Protein AF-A0A1X0RNG1-F1 (afdb_monomer_lite)

InterPro domains:
  IPR010308 TRP, C-terminal [PF06011] (2-99)
  IPR040241 Transient receptor potential channel Flc/Pkd2-like [PTHR31145] (2-111)

pLDDT: mean 73.53, std 15.31, range [40.06, 92.62]

Organism: Rhizopus microsporus (NCBI:txid58291)

Sequence (148 aa):
MLGLFQTSGMAQLVLVILAETVVLLLIILVFPYADKTVNIIHIFFGFVRLLILILNIPYLPEVKATTQIKQYVGYVQLAIHCLAFFLFFVLQVKNVVVILTGLGEDELDESGRPPARMVIWRKRMYGHVYGHSAATLMSTSSGPQSSS

Secondary structure (DSSP, 8-state):
--TTS-S-HHHHHHHHHHHHHHHHHHHHHH--SSSHHHHHHHHHHHHHHHHHHHHTGGGSGGG---HHHHHHHHHHHHHHHHHHHHHHHHHHHHHHHHHHH----TTTSTT----HHHHHHHHHHHHHHHHHHHHHHHHSS-------

Foldseek 3Di:
DVPPPDPFPVVVLVVVLVVLVVVLVCLVPVVVDPDPVVSVVVNVVSVLVSVLSVLCVQVHPVNVDDPVSPVVSVVVNVVSVVVVVVVVVVVVVVVVCCVVVVPPPPPVCVVVDPPPVVVVVVVVVVCVVVVVVVVVVVVPPPDDDDDD

Radius of gyration: 29.14 Å; chains: 1; bounding box: 82×52×69 Å

Structure (mmCIF, N/CA/C/O backbone):
data_AF-A0A1X0RNG1-F1
#
_entry.id   AF-A0A1X0RNG1-F1
#
loop_
_atom_site.group_PDB
_atom_site.id
_atom_site.type_symbol
_atom_site.label_atom_id
_atom_site.label_alt_id
_atom_site.label_comp_id
_atom_site.label_asym_id
_atom_site.label_entity_id
_atom_site.label_seq_id
_atom_site.pdbx_PDB_ins_code
_atom_site.Cartn_x
_atom_site.Cartn_y
_atom_site.Cartn_z
_atom_site.occupancy
_atom_site.B_iso_or_equiv
_atom_site.auth_seq_id
_atom_site.auth_comp_id
_atom_site.auth_asym_id
_atom_site.auth_atom_id
_atom_site.pdbx_PDB_model_num
ATOM 1 N N . MET A 1 1 ? 8.948 7.159 11.351 1.00 40.06 1 MET A N 1
ATOM 2 C CA . MET A 1 1 ? 8.763 7.423 12.793 1.00 40.06 1 MET A CA 1
ATOM 3 C C . MET A 1 1 ? 8.061 8.771 12.956 1.00 40.06 1 MET A C 1
ATOM 5 O O . MET A 1 1 ? 8.727 9.779 13.098 1.00 40.06 1 MET A O 1
ATOM 9 N N . LEU A 1 2 ? 6.726 8.803 12.859 1.00 49.38 2 LEU A N 1
ATOM 10 C CA . LEU A 1 2 ? 5.909 9.991 13.184 1.00 49.38 2 LEU A CA 1
ATOM 11 C C . LEU A 1 2 ? 5.386 9.951 14.638 1.00 49.38 2 LEU A C 1
ATOM 13 O O . LEU A 1 2 ? 4.838 10.927 15.127 1.00 49.38 2 LEU A O 1
ATOM 17 N N . GLY A 1 3 ? 5.585 8.833 15.347 1.00 48.22 3 GLY A N 1
ATOM 18 C CA . GLY A 1 3 ? 5.060 8.595 16.696 1.00 48.22 3 GLY A CA 1
ATOM 19 C C . GLY A 1 3 ? 5.870 9.192 17.850 1.00 48.22 3 GLY A C 1
ATOM 20 O O . GLY A 1 3 ? 5.507 8.963 18.994 1.00 48.22 3 GLY A O 1
ATOM 21 N N . LEU A 1 4 ? 6.955 9.937 17.597 1.00 54.97 4 LEU A N 1
ATOM 22 C CA . LEU A 1 4 ? 7.727 10.549 18.692 1.00 54.97 4 LEU A CA 1
ATOM 23 C C . LEU A 1 4 ? 7.049 11.792 19.291 1.00 54.97 4 LEU A C 1
ATOM 25 O O . LEU A 1 4 ? 7.400 12.193 20.394 1.00 54.97 4 LEU A O 1
ATOM 29 N N . PHE A 1 5 ? 6.097 12.402 18.577 1.00 52.22 5 PHE A N 1
ATOM 30 C CA . PHE A 1 5 ? 5.548 13.713 18.937 1.00 52.22 5 PHE A CA 1
ATOM 31 C C . PHE A 1 5 ? 4.086 13.701 19.391 1.00 52.22 5 PHE A C 1
ATOM 33 O O . PHE A 1 5 ? 3.566 14.759 19.738 1.00 52.22 5 PHE A O 1
ATOM 40 N N . GLN A 1 6 ? 3.407 12.548 19.422 1.00 54.75 6 GLN A N 1
ATOM 41 C CA . GLN A 1 6 ? 1.991 12.524 19.789 1.00 54.75 6 GLN A CA 1
ATOM 42 C C . GLN A 1 6 ? 1.627 11.318 20.654 1.00 54.75 6 GLN A C 1
ATOM 44 O O . GLN A 1 6 ? 1.723 10.171 20.235 1.00 54.75 6 GLN A O 1
ATOM 49 N N . THR A 1 7 ? 1.189 11.606 21.879 1.00 64.38 7 THR A N 1
ATOM 50 C CA . THR A 1 7 ? 0.745 10.645 22.901 1.00 64.38 7 THR A CA 1
ATOM 51 C C . THR A 1 7 ? -0.643 10.051 22.631 1.00 64.38 7 THR A C 1
ATOM 53 O O . THR A 1 7 ? -1.074 9.172 23.374 1.00 64.38 7 THR A O 1
ATOM 56 N N . SER A 1 8 ? -1.353 10.493 21.583 1.00 73.12 8 SER A N 1
ATOM 57 C CA . SER A 1 8 ? -2.692 10.006 21.232 1.00 73.12 8 SER A CA 1
ATOM 58 C C . SER A 1 8 ? -2.700 9.166 19.947 1.00 73.12 8 SER A C 1
ATOM 60 O O . SER A 1 8 ? -2.287 9.606 18.872 1.00 73.12 8 SER A O 1
ATOM 62 N N . GLY A 1 9 ? -3.226 7.939 20.051 1.00 73.12 9 GLY A N 1
ATOM 63 C CA . GLY A 1 9 ? -3.289 6.981 18.939 1.00 73.12 9 GLY A CA 1
ATOM 64 C C . GLY A 1 9 ? -4.190 7.429 17.783 1.00 73.12 9 GLY A C 1
ATOM 65 O O . GLY A 1 9 ? -3.8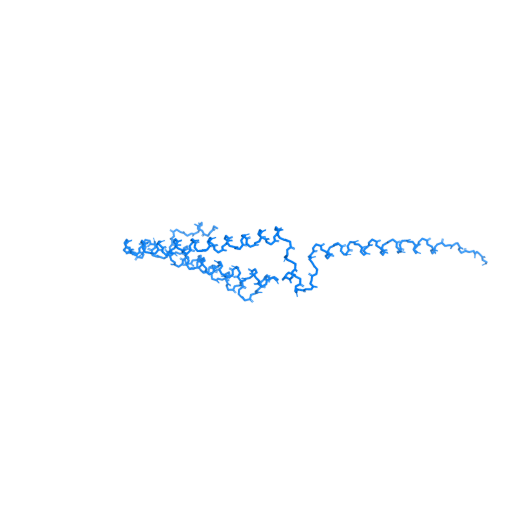72 7.162 16.626 1.00 73.12 9 GLY A O 1
ATOM 66 N N . MET A 1 10 ? -5.268 8.170 18.070 1.00 81.00 10 MET A N 1
ATOM 67 C CA . MET A 1 10 ? -6.138 8.750 17.035 1.00 81.00 10 MET A CA 1
ATOM 68 C C . MET A 1 10 ? -5.389 9.754 16.166 1.00 81.00 10 MET A C 1
ATOM 70 O O . MET A 1 10 ? -5.468 9.695 14.941 1.00 81.00 10 MET A O 1
ATOM 74 N N . ALA A 1 11 ? -4.642 10.670 16.782 1.00 82.62 11 ALA A N 1
ATOM 75 C CA . ALA A 1 11 ? -3.974 11.719 16.031 1.00 82.62 11 ALA A CA 1
ATOM 76 C C . ALA A 1 11 ? -2.808 11.166 15.204 1.00 82.62 11 ALA A C 1
ATOM 78 O O . ALA A 1 11 ? -2.644 11.551 14.047 1.00 82.62 11 ALA A O 1
ATOM 79 N N . GLN A 1 12 ? -2.086 10.172 15.734 1.00 85.31 12 GLN A N 1
ATOM 80 C CA . GLN A 1 12 ? -1.100 9.430 14.955 1.00 85.31 12 GLN A CA 1
ATOM 81 C C . GLN A 1 12 ? -1.735 8.758 13.728 1.00 85.31 12 GLN A C 1
ATOM 83 O O . GLN A 1 12 ? -1.196 8.874 12.628 1.00 85.31 12 GLN A O 1
ATOM 88 N N . LEU A 1 13 ? -2.872 8.071 13.893 1.00 85.69 13 LEU A N 1
ATOM 89 C CA . LEU A 1 13 ? -3.557 7.405 12.784 1.00 85.69 13 LEU A CA 1
ATOM 90 C C . LEU A 1 13 ? -3.970 8.411 11.701 1.00 85.69 13 LEU A C 1
ATOM 92 O O . LEU A 1 13 ? -3.682 8.199 10.524 1.00 85.69 13 LEU A O 1
ATOM 96 N N . VAL A 1 14 ? -4.590 9.524 12.099 1.00 86.38 14 VAL A N 1
ATOM 97 C CA . VAL A 1 14 ? -5.047 10.573 11.175 1.00 86.38 14 VAL A CA 1
ATOM 98 C C . VAL A 1 14 ? -3.875 11.201 10.421 1.00 86.38 14 VAL A C 1
ATOM 100 O O . VAL A 1 14 ? -3.954 11.361 9.204 1.00 86.38 14 VAL A O 1
ATOM 103 N N . LEU A 1 15 ? -2.767 11.505 11.105 1.00 86.44 15 LEU A N 1
ATOM 104 C CA . LEU A 1 15 ? -1.569 12.041 10.455 1.00 86.44 15 LEU A CA 1
ATOM 105 C C . LEU A 1 15 ? -0.982 11.066 9.432 1.00 86.44 15 LEU A C 1
ATOM 107 O O . LEU A 1 15 ? -0.568 11.491 8.355 1.00 86.44 15 LEU A O 1
ATOM 111 N N . VAL A 1 16 ? -0.962 9.767 9.741 1.00 88.62 16 VAL A N 1
ATOM 112 C CA . VAL A 1 16 ? -0.471 8.752 8.801 1.00 88.62 16 VAL A CA 1
ATOM 113 C C . VAL A 1 16 ? -1.406 8.623 7.599 1.00 88.62 16 VAL A C 1
ATOM 115 O O . VAL A 1 16 ? -0.917 8.558 6.476 1.00 88.62 16 VAL A O 1
ATOM 118 N N . ILE A 1 17 ? -2.726 8.653 7.800 1.00 87.12 17 ILE A N 1
ATOM 119 C CA . ILE A 1 17 ? -3.702 8.641 6.697 1.00 87.12 17 ILE A CA 1
ATOM 120 C C . ILE A 1 17 ? -3.504 9.858 5.787 1.00 87.12 17 ILE A C 1
ATOM 122 O O . ILE A 1 17 ? -3.476 9.714 4.562 1.00 87.12 17 ILE A O 1
ATOM 126 N N . LEU A 1 18 ? -3.331 11.048 6.368 1.00 87.94 18 LEU A N 1
ATOM 127 C CA . LEU A 1 18 ? -3.112 12.275 5.607 1.00 87.94 18 LEU A CA 1
ATOM 128 C C . LEU A 1 18 ? -1.806 12.206 4.808 1.00 87.94 18 LEU A C 1
ATOM 130 O O . LEU A 1 18 ? -1.800 12.495 3.613 1.00 87.94 18 LEU A O 1
ATOM 134 N N . ALA A 1 19 ? -0.718 11.779 5.448 1.00 88.25 19 ALA A N 1
ATOM 135 C CA . ALA A 1 19 ? 0.573 11.621 4.792 1.00 88.25 19 ALA A CA 1
ATOM 136 C C . ALA A 1 19 ? 0.502 10.612 3.636 1.00 88.25 19 ALA A C 1
ATOM 138 O O . ALA A 1 19 ? 0.976 10.905 2.539 1.00 88.25 19 ALA A O 1
ATOM 139 N N . GLU A 1 20 ? -0.138 9.460 3.849 1.00 88.31 20 GLU A N 1
ATOM 140 C CA . GLU A 1 20 ? -0.289 8.432 2.814 1.00 88.31 20 GLU A CA 1
ATOM 141 C C . GLU A 1 20 ? -1.130 8.942 1.637 1.00 88.31 20 GLU A C 1
ATOM 143 O O . GLU A 1 20 ? -0.783 8.719 0.478 1.00 88.31 20 GLU A O 1
ATOM 148 N N . THR A 1 21 ? -2.200 9.689 1.924 1.00 87.69 21 THR A N 1
ATOM 149 C CA . THR A 1 21 ? -3.053 10.293 0.892 1.00 87.69 21 THR A CA 1
ATOM 150 C C . THR A 1 21 ? -2.268 11.292 0.046 1.00 87.69 21 THR A C 1
ATOM 152 O O . THR A 1 21 ? -2.369 11.259 -1.177 1.00 87.69 21 THR A O 1
ATOM 155 N N . VAL A 1 22 ? -1.443 12.144 0.667 1.00 88.94 22 VAL A N 1
ATOM 156 C CA . VAL A 1 22 ? -0.584 13.090 -0.064 1.00 88.94 22 VAL A CA 1
ATOM 157 C C . VAL A 1 22 ? 0.417 12.346 -0.944 1.00 88.94 22 VAL A C 1
ATOM 159 O O . VAL A 1 22 ? 0.569 12.699 -2.110 1.00 88.94 22 VAL A O 1
ATOM 162 N N . VAL A 1 23 ? 1.063 11.296 -0.434 1.00 85.62 23 VAL A N 1
ATOM 163 C CA . VAL A 1 23 ? 2.019 10.493 -1.216 1.00 85.62 23 VAL A CA 1
ATOM 164 C C . VAL A 1 23 ? 1.340 9.835 -2.418 1.00 85.62 23 VAL A C 1
ATOM 166 O O . VAL A 1 23 ? 1.853 9.931 -3.532 1.00 85.62 23 VAL A O 1
ATOM 169 N N . LEU A 1 24 ? 0.167 9.228 -2.232 1.00 85.06 24 LEU A N 1
ATOM 170 C CA . LEU A 1 24 ? -0.617 8.660 -3.332 1.00 85.06 24 LEU A CA 1
ATOM 171 C C . LEU A 1 24 ? -0.983 9.712 -4.380 1.00 85.06 24 LEU A C 1
ATOM 173 O O . LEU A 1 24 ? -0.828 9.481 -5.578 1.00 85.06 24 LEU A O 1
ATOM 177 N N . LEU A 1 25 ? -1.437 10.878 -3.929 1.00 84.56 25 LEU A N 1
ATOM 178 C CA . LEU A 1 25 ? -1.852 11.970 -4.799 1.00 84.56 25 LEU A CA 1
ATOM 179 C C . LEU A 1 25 ? -0.657 12.529 -5.589 1.00 84.56 25 LEU A C 1
ATOM 181 O O . LEU A 1 25 ? -0.779 12.779 -6.786 1.00 84.56 25 LEU A O 1
ATOM 185 N N . LEU A 1 26 ? 0.523 12.624 -4.971 1.00 84.81 26 LEU A N 1
ATOM 186 C CA . LEU A 1 26 ? 1.766 12.979 -5.660 1.00 84.81 26 LEU A CA 1
ATOM 187 C C . LEU A 1 26 ? 2.134 11.962 -6.746 1.00 84.81 26 LEU A C 1
ATOM 189 O O . LEU A 1 26 ? 2.491 12.360 -7.851 1.00 84.81 26 LEU A O 1
ATOM 193 N N . ILE A 1 27 ? 2.016 10.663 -6.469 1.00 82.31 27 ILE A N 1
ATOM 194 C CA . ILE A 1 27 ? 2.324 9.605 -7.447 1.00 82.31 27 ILE A CA 1
ATOM 195 C C . ILE A 1 27 ? 1.350 9.653 -8.638 1.00 82.31 27 ILE A C 1
ATOM 197 O O . ILE A 1 27 ? 1.765 9.465 -9.785 1.00 82.31 27 ILE A O 1
ATOM 201 N N . ILE A 1 28 ? 0.071 9.947 -8.381 1.00 78.69 28 ILE A N 1
ATOM 202 C CA . ILE A 1 28 ? -0.968 10.075 -9.413 1.00 78.69 28 ILE A CA 1
ATOM 203 C C . ILE A 1 28 ? -0.792 11.352 -10.244 1.00 78.69 28 ILE A C 1
ATOM 205 O O . ILE A 1 28 ? -1.030 11.321 -11.444 1.00 78.69 28 ILE A O 1
ATOM 209 N N . LEU A 1 29 ? -0.400 12.479 -9.645 1.00 78.12 29 LEU A N 1
ATOM 210 C CA . LEU A 1 29 ? -0.298 13.750 -10.375 1.00 78.12 29 LEU A CA 1
ATOM 211 C C . LEU A 1 29 ? 1.042 13.939 -11.082 1.00 78.12 29 LEU A C 1
ATOM 213 O O . LEU A 1 29 ? 1.087 14.493 -12.177 1.00 78.12 29 LEU A O 1
ATOM 217 N N . VAL A 1 30 ? 2.135 13.516 -10.452 1.00 78.19 30 VAL A N 1
ATOM 218 C CA . VAL A 1 30 ? 3.488 13.794 -10.946 1.00 78.19 30 VAL A CA 1
ATOM 219 C C . VAL A 1 30 ? 3.986 12.684 -11.872 1.00 78.19 30 VAL A C 1
ATOM 221 O O . VAL A 1 30 ? 4.870 12.953 -12.679 1.00 78.19 30 VAL A O 1
ATOM 224 N N . PHE A 1 31 ? 3.429 11.463 -11.793 1.00 66.94 31 PHE A N 1
ATOM 225 C CA . PHE A 1 31 ? 3.933 10.275 -12.506 1.00 66.94 31 PHE A CA 1
ATOM 226 C C . PHE A 1 31 ? 5.476 10.224 -12.495 1.00 66.94 31 PHE A C 1
ATOM 228 O O . PHE A 1 31 ? 6.117 10.255 -13.545 1.00 66.94 31 PHE A O 1
ATOM 235 N N . PRO A 1 32 ? 6.106 10.199 -11.305 1.00 64.50 32 PRO A N 1
ATOM 236 C CA . PRO A 1 32 ? 7.547 10.418 -11.183 1.00 64.50 32 PRO A CA 1
ATOM 237 C C . PRO A 1 32 ? 8.395 9.305 -11.823 1.00 64.50 32 PRO A C 1
ATOM 239 O O . PRO A 1 32 ? 9.592 9.494 -12.039 1.00 64.50 32 PRO A O 1
ATOM 242 N N . TYR A 1 33 ? 7.803 8.144 -12.120 1.00 66.44 33 TYR A N 1
ATOM 243 C CA . TYR A 1 33 ? 8.504 6.995 -12.683 1.00 66.44 33 TYR A CA 1
ATOM 244 C C . TYR A 1 33 ? 8.393 6.955 -14.211 1.00 66.44 33 TYR A C 1
ATOM 246 O O . TYR A 1 33 ? 7.306 7.043 -14.775 1.00 66.44 33 TYR A O 1
ATOM 254 N N . ALA A 1 34 ? 9.538 6.768 -14.878 1.00 60.78 34 ALA A N 1
ATOM 255 C CA . ALA A 1 34 ? 9.634 6.691 -16.339 1.00 60.78 34 ALA A CA 1
ATOM 256 C C . ALA A 1 34 ? 8.906 5.472 -16.940 1.00 60.78 34 ALA A C 1
ATOM 258 O O . ALA A 1 34 ? 8.537 5.496 -18.111 1.00 60.78 34 ALA A O 1
ATOM 259 N N . ASP A 1 35 ? 8.695 4.426 -16.139 1.00 67.25 35 ASP A N 1
ATOM 260 C CA . ASP A 1 35 ? 7.927 3.241 -16.505 1.00 67.25 35 ASP A CA 1
ATOM 261 C C . ASP A 1 35 ? 6.511 3.326 -15.910 1.00 67.25 35 ASP A C 1
ATOM 263 O O . ASP A 1 35 ? 6.324 3.420 -14.689 1.00 67.25 35 ASP A O 1
ATOM 267 N N . LYS A 1 36 ? 5.504 3.271 -16.789 1.00 68.19 36 LYS A N 1
ATOM 268 C CA . LYS A 1 36 ? 4.081 3.318 -16.424 1.00 68.19 36 LYS A CA 1
ATOM 269 C C . LYS A 1 36 ? 3.684 2.144 -15.526 1.00 68.19 36 LYS A C 1
ATOM 271 O O . LYS A 1 36 ? 2.855 2.321 -14.632 1.00 68.19 36 LYS A O 1
ATOM 276 N N . THR A 1 37 ? 4.305 0.979 -15.704 1.00 72.81 37 THR A N 1
ATOM 277 C CA . THR A 1 37 ? 4.019 -0.236 -14.928 1.00 72.81 37 THR A CA 1
ATOM 278 C C . THR A 1 37 ? 4.410 -0.058 -13.463 1.00 72.81 37 THR A C 1
ATOM 280 O O . THR A 1 37 ? 3.661 -0.424 -12.556 1.00 72.81 37 THR A O 1
ATOM 283 N N . VAL A 1 38 ? 5.550 0.591 -13.212 1.00 69.75 38 VAL A N 1
ATOM 284 C CA . VAL A 1 38 ? 6.045 0.869 -11.855 1.00 69.75 38 VAL A CA 1
ATOM 285 C C . VAL A 1 38 ? 5.134 1.856 -11.126 1.00 69.75 38 VAL A C 1
ATOM 287 O O . VAL A 1 38 ? 4.887 1.684 -9.927 1.00 69.75 38 VAL A O 1
ATOM 290 N N . ASN A 1 39 ? 4.585 2.846 -11.840 1.00 78.19 39 ASN A N 1
ATOM 291 C CA . ASN A 1 39 ? 3.649 3.806 -11.254 1.00 78.19 39 ASN A CA 1
ATOM 292 C C . ASN A 1 39 ? 2.334 3.129 -10.836 1.00 78.19 39 ASN A C 1
ATOM 294 O O . ASN A 1 39 ? 1.845 3.365 -9.734 1.00 78.19 39 ASN A O 1
ATOM 298 N N . ILE A 1 40 ? 1.801 2.228 -11.670 1.00 76.56 40 ILE A N 1
ATOM 299 C CA . ILE A 1 40 ? 0.578 1.467 -11.362 1.00 76.56 40 ILE A CA 1
ATOM 300 C C . ILE A 1 40 ? 0.775 0.591 -10.120 1.00 76.56 40 ILE A C 1
ATOM 302 O O . ILE A 1 40 ? -0.089 0.570 -9.244 1.00 76.56 40 ILE A O 1
ATOM 306 N N . ILE A 1 41 ? 1.922 -0.085 -10.001 1.00 79.56 41 ILE A N 1
ATOM 307 C CA . ILE A 1 41 ? 2.232 -0.922 -8.832 1.00 79.56 41 ILE A CA 1
ATOM 308 C C . ILE A 1 41 ? 2.294 -0.078 -7.552 1.00 79.56 41 ILE A C 1
ATOM 310 O O . ILE A 1 41 ? 1.729 -0.476 -6.531 1.00 79.56 41 ILE A O 1
ATOM 314 N N . HIS A 1 42 ? 2.926 1.100 -7.600 1.00 81.50 42 HIS A N 1
ATOM 315 C CA . HIS A 1 42 ? 2.997 1.998 -6.443 1.00 81.50 42 HIS A CA 1
ATOM 316 C C . HIS A 1 42 ? 1.622 2.548 -6.048 1.00 81.50 42 HIS A C 1
ATOM 318 O O . HIS A 1 42 ? 1.306 2.588 -4.859 1.00 81.50 42 HIS A O 1
ATOM 324 N N . ILE A 1 43 ? 0.782 2.912 -7.022 1.00 84.19 43 ILE A N 1
ATOM 325 C CA . ILE A 1 43 ? -0.596 3.360 -6.767 1.00 84.19 43 ILE A CA 1
ATOM 326 C C . ILE A 1 43 ? -1.416 2.231 -6.138 1.00 84.19 43 ILE A C 1
ATOM 328 O O . ILE A 1 43 ? -2.086 2.450 -5.130 1.00 84.19 43 ILE A O 1
ATOM 332 N N . PHE A 1 44 ? -1.340 1.016 -6.687 1.00 85.69 44 PHE A N 1
ATOM 333 C CA . PHE A 1 44 ? -2.066 -0.140 -6.165 1.00 85.69 44 PHE A CA 1
ATOM 334 C C . PHE A 1 44 ? -1.648 -0.472 -4.729 1.00 85.69 44 PHE A C 1
ATOM 336 O O . PHE A 1 44 ? -2.498 -0.610 -3.848 1.00 85.69 44 PHE A O 1
ATOM 343 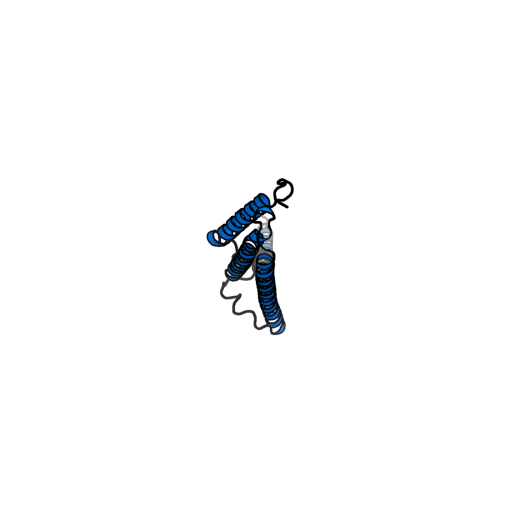N N . PHE A 1 45 ? -0.342 -0.554 -4.468 1.00 84.06 45 PHE A N 1
ATOM 344 C CA . PHE A 1 45 ? 0.163 -0.870 -3.135 1.00 84.06 45 PHE A CA 1
ATOM 345 C C . PHE A 1 45 ? -0.166 0.232 -2.121 1.00 84.06 45 PHE A C 1
ATOM 347 O O . PHE A 1 45 ? -0.600 -0.068 -1.007 1.00 84.06 45 PHE A O 1
ATOM 354 N N . GLY A 1 46 ? -0.035 1.503 -2.513 1.00 85.75 46 GLY A N 1
ATOM 355 C CA . GLY A 1 46 ? -0.436 2.626 -1.669 1.00 85.75 46 GLY A CA 1
ATOM 356 C C . GLY A 1 46 ? -1.941 2.620 -1.377 1.00 85.75 46 GLY A C 1
ATOM 357 O O . GLY A 1 46 ? -2.343 2.854 -0.240 1.00 85.75 46 GLY A O 1
ATOM 358 N N . PHE A 1 47 ? -2.784 2.263 -2.350 1.00 87.56 47 PHE A N 1
ATOM 359 C CA . PHE A 1 47 ? -4.231 2.145 -2.148 1.00 87.56 47 PHE A CA 1
ATOM 360 C C . PHE A 1 47 ? -4.593 1.023 -1.166 1.00 87.56 47 PHE A C 1
ATOM 362 O O . PHE A 1 47 ? -5.368 1.240 -0.233 1.00 87.56 47 PHE A O 1
ATOM 369 N N . VAL A 1 48 ? -3.991 -0.161 -1.321 1.00 88.19 48 VAL A N 1
ATOM 370 C CA . VAL A 1 48 ? -4.154 -1.282 -0.378 1.00 88.19 48 VAL A CA 1
ATOM 371 C C . VAL A 1 48 ? -3.736 -0.865 1.034 1.00 88.19 48 VAL A C 1
ATOM 373 O O . VAL A 1 48 ? -4.439 -1.147 2.007 1.00 88.19 48 VAL A O 1
ATOM 376 N N . ARG A 1 49 ? -2.619 -0.142 1.153 1.00 87.81 49 ARG A N 1
ATOM 377 C CA . ARG A 1 49 ? -2.117 0.364 2.431 1.00 87.81 49 ARG A CA 1
ATOM 378 C C . ARG A 1 49 ? -3.054 1.393 3.061 1.00 87.81 49 ARG A C 1
ATOM 380 O O . ARG A 1 49 ? -3.304 1.310 4.263 1.00 87.81 49 ARG A O 1
ATOM 387 N N . LEU A 1 50 ? -3.618 2.303 2.267 1.00 88.19 50 LEU A N 1
ATOM 388 C CA . LEU A 1 50 ? -4.620 3.271 2.718 1.00 88.19 50 LEU A CA 1
ATOM 389 C C . LEU A 1 50 ? -5.884 2.564 3.231 1.00 88.19 50 LEU A C 1
ATOM 391 O O . LEU A 1 50 ? -6.385 2.909 4.300 1.00 88.19 50 LEU A O 1
ATOM 395 N N . LEU A 1 51 ? -6.351 1.523 2.536 1.00 89.25 51 LEU A N 1
ATOM 396 C CA . LEU A 1 51 ? -7.459 0.680 2.998 1.00 89.25 51 LEU A CA 1
ATOM 397 C C . LEU A 1 51 ? -7.164 0.055 4.369 1.00 89.25 51 LEU A C 1
ATOM 399 O O . LEU A 1 51 ? -7.964 0.193 5.291 1.00 89.25 51 LEU A O 1
ATOM 403 N N . ILE A 1 52 ? -5.998 -0.573 4.537 1.00 89.25 52 ILE A N 1
ATOM 404 C CA . ILE A 1 52 ? -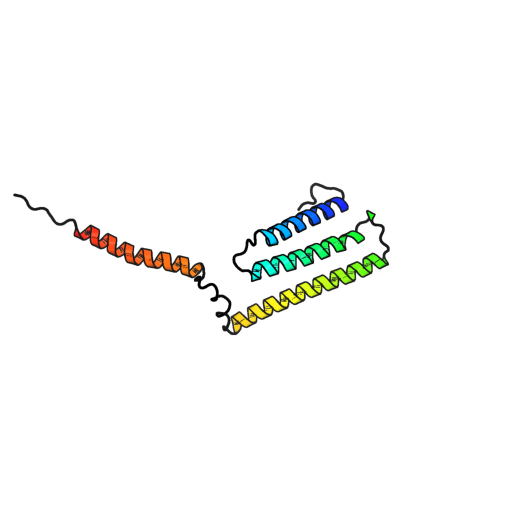5.582 -1.185 5.813 1.00 89.25 52 ILE A CA 1
ATOM 405 C C . ILE A 1 52 ? -5.499 -0.141 6.945 1.00 89.25 52 ILE A C 1
ATOM 407 O O . ILE A 1 52 ? -5.867 -0.426 8.087 1.00 89.25 52 ILE A O 1
ATOM 411 N N . LEU A 1 53 ? -5.041 1.075 6.638 1.00 88.94 53 LEU A N 1
ATOM 412 C CA . LEU A 1 53 ? -4.998 2.198 7.579 1.00 88.94 53 LEU A CA 1
ATOM 413 C C . LEU A 1 53 ? -6.397 2.629 8.036 1.00 88.94 53 LEU A C 1
ATOM 415 O O . LEU A 1 53 ? -6.608 2.844 9.228 1.00 88.94 53 LEU A O 1
ATOM 419 N N . ILE A 1 54 ? -7.371 2.697 7.129 1.00 86.88 54 ILE A N 1
ATOM 420 C CA . ILE A 1 54 ? -8.770 2.989 7.485 1.00 86.88 54 ILE A CA 1
ATOM 421 C C . ILE A 1 54 ? -9.361 1.850 8.324 1.00 86.88 54 ILE A C 1
ATOM 423 O O . ILE A 1 54 ? -10.031 2.093 9.328 1.00 86.88 54 ILE A O 1
ATOM 427 N N . LEU A 1 55 ? -9.063 0.600 7.967 1.00 87.00 55 LEU A N 1
ATOM 428 C CA . LEU A 1 55 ? -9.489 -0.577 8.727 1.00 87.00 55 LEU A CA 1
ATOM 429 C C . LEU A 1 55 ? -8.874 -0.632 10.135 1.00 87.00 55 LEU A C 1
ATOM 431 O O . LEU A 1 55 ? -9.360 -1.391 10.969 1.00 87.00 55 LEU A O 1
ATOM 435 N N . ASN A 1 56 ? -7.868 0.194 10.445 1.00 86.00 56 ASN A N 1
ATOM 436 C CA . ASN A 1 56 ? -7.346 0.308 11.804 1.00 86.00 56 ASN A CA 1
ATOM 437 C C . ASN A 1 56 ? -8.250 1.119 12.751 1.00 86.00 56 ASN A C 1
ATOM 439 O O . ASN A 1 56 ? -8.167 0.927 13.963 1.00 86.00 56 ASN A O 1
ATOM 443 N N . ILE A 1 57 ? -9.147 1.972 12.237 1.00 85.62 57 ILE A N 1
ATOM 444 C CA . ILE A 1 57 ? -10.007 2.861 13.047 1.00 85.62 57 ILE A CA 1
ATOM 445 C C . ILE A 1 57 ? -10.784 2.111 14.154 1.00 85.62 57 ILE A C 1
ATOM 447 O O . ILE A 1 57 ? -10.754 2.559 15.302 1.00 85.62 57 ILE A O 1
ATOM 451 N N . PRO A 1 58 ? -11.434 0.957 13.898 1.00 84.94 58 PRO A N 1
ATOM 452 C CA . PRO A 1 58 ? -12.209 0.230 14.911 1.00 84.94 58 PRO A CA 1
ATOM 453 C C . PRO A 1 58 ? -11.370 -0.349 16.059 1.00 84.94 58 PRO A C 1
ATOM 455 O O . PRO A 1 58 ? -11.920 -0.710 17.104 1.00 84.94 58 PRO A O 1
ATOM 458 N N . TYR A 1 59 ? -10.050 -0.460 15.885 1.00 81.50 59 TYR A N 1
ATOM 459 C CA . TYR A 1 59 ? -9.147 -0.931 16.935 1.00 81.50 59 TYR A CA 1
ATOM 460 C C . TYR A 1 59 ? -8.797 0.153 17.946 1.00 81.50 59 TYR A C 1
ATOM 462 O O . TYR A 1 59 ? -8.266 -0.171 19.011 1.00 81.50 59 TYR A O 1
ATOM 470 N N . LEU A 1 60 ? -9.123 1.417 17.664 1.00 83.38 60 LEU A N 1
ATOM 471 C CA . LEU A 1 60 ? -8.795 2.495 18.579 1.00 83.38 60 LEU A CA 1
ATOM 472 C C . LEU A 1 60 ? -9.710 2.449 19.813 1.00 83.38 60 LEU A C 1
ATOM 474 O O . LEU A 1 60 ? -10.919 2.217 19.699 1.00 83.38 60 LEU A O 1
ATOM 478 N N . PRO A 1 61 ? -9.143 2.658 21.017 1.00 76.81 61 PRO A N 1
ATOM 479 C CA . PRO A 1 61 ? -9.880 2.531 22.274 1.00 76.81 61 PRO A CA 1
ATOM 480 C C . PRO A 1 61 ? -11.042 3.531 22.383 1.00 76.81 61 PRO A C 1
ATOM 482 O O . PRO A 1 61 ? -12.031 3.253 23.058 1.00 76.81 61 PRO A O 1
ATOM 485 N N . GLU A 1 62 ? -10.961 4.656 21.670 1.00 77.69 62 GLU A N 1
ATOM 486 C CA . GLU A 1 62 ? -11.970 5.720 21.656 1.00 77.69 62 GLU A CA 1
ATOM 487 C C . GLU A 1 62 ? -13.271 5.323 20.939 1.00 77.69 62 GLU A C 1
ATOM 489 O O . GLU A 1 62 ? -14.346 5.779 21.321 1.00 77.69 62 GLU A O 1
ATOM 494 N N . VAL A 1 63 ? -13.206 4.419 19.953 1.00 77.12 63 VAL A N 1
ATOM 495 C CA . VAL A 1 63 ? -14.356 4.037 19.106 1.00 77.12 63 VAL A CA 1
ATOM 496 C C . VAL A 1 63 ? -15.309 3.064 19.823 1.00 77.12 63 VAL A C 1
ATOM 498 O O . VAL A 1 63 ? -16.424 2.840 19.360 1.00 77.12 63 VAL A O 1
ATOM 501 N N . LYS A 1 64 ? -14.902 2.487 20.970 1.00 78.12 64 LYS A N 1
ATOM 502 C CA . LYS A 1 64 ? -15.690 1.530 21.784 1.00 78.12 64 LYS A CA 1
ATOM 503 C C . LYS A 1 64 ? -16.413 0.449 20.954 1.00 78.12 64 LYS A C 1
ATOM 505 O O . LYS A 1 64 ? -17.499 -0.001 21.314 1.00 78.12 64 LYS A O 1
ATOM 510 N N . ALA A 1 65 ? -15.807 0.014 19.848 1.00 79.31 65 ALA A N 1
ATOM 511 C CA . ALA A 1 65 ? -16.389 -1.003 18.981 1.00 79.31 65 ALA A CA 1
ATOM 512 C C . ALA A 1 65 ? -16.546 -2.337 19.729 1.00 79.31 65 ALA A C 1
ATOM 514 O O . ALA A 1 65 ? -15.680 -2.724 20.523 1.00 79.31 65 ALA A O 1
ATOM 515 N N . THR A 1 66 ? -17.636 -3.053 19.446 1.00 85.44 66 THR A N 1
ATOM 516 C CA . THR A 1 66 ? -17.890 -4.376 20.026 1.00 85.44 66 THR A CA 1
ATOM 517 C C . THR A 1 66 ? -16.813 -5.371 19.586 1.00 85.44 66 THR A C 1
ATOM 519 O O . THR A 1 66 ? -16.217 -5.249 18.511 1.00 85.44 66 THR A O 1
ATOM 522 N N . THR A 1 67 ? -16.542 -6.376 20.419 1.00 83.94 67 THR A N 1
ATOM 523 C CA . THR A 1 67 ? -15.523 -7.406 20.145 1.00 83.94 67 THR A CA 1
ATOM 524 C C . THR A 1 67 ? -15.779 -8.146 18.833 1.00 83.94 67 THR A C 1
ATOM 526 O O . THR A 1 67 ? -14.836 -8.429 18.100 1.00 83.94 67 THR A O 1
ATOM 529 N N . GLN A 1 68 ? -17.050 -8.370 18.487 1.00 87.19 68 GLN A N 1
ATOM 530 C CA . GLN A 1 68 ? -17.441 -8.990 17.222 1.00 87.19 68 GLN A CA 1
ATOM 531 C C . GLN A 1 68 ? -17.018 -8.155 16.007 1.00 87.19 68 GLN A C 1
ATOM 533 O O . GLN A 1 68 ? -16.433 -8.694 15.072 1.00 87.19 68 GLN A O 1
ATOM 538 N N . ILE A 1 69 ? -17.239 -6.835 16.029 1.00 86.50 69 ILE A N 1
ATOM 539 C CA . ILE A 1 69 ? -16.853 -5.947 14.918 1.00 86.50 69 ILE A CA 1
ATOM 540 C C . ILE A 1 69 ? -15.334 -5.972 14.719 1.00 86.50 69 ILE A C 1
ATOM 542 O O . ILE A 1 69 ? -14.859 -6.106 13.592 1.00 86.50 69 ILE A O 1
ATOM 546 N N . LYS A 1 70 ? -14.562 -5.924 15.812 1.00 84.44 70 LYS A N 1
ATOM 547 C CA . LYS A 1 70 ? -13.090 -5.993 15.759 1.00 84.44 70 LYS A CA 1
ATOM 548 C C . LYS A 1 70 ? -12.582 -7.299 15.142 1.00 84.44 70 LYS A C 1
ATOM 550 O O . LYS A 1 70 ? -11.561 -7.295 14.454 1.00 84.44 70 LYS A O 1
ATOM 555 N N . GLN A 1 71 ? -13.289 -8.403 15.369 1.00 88.75 71 GLN A N 1
ATOM 556 C CA . GLN A 1 71 ? -12.945 -9.706 14.807 1.00 88.75 71 GLN A CA 1
ATOM 557 C C . GLN A 1 71 ? -13.222 -9.765 13.296 1.00 88.75 71 GLN A C 1
ATOM 559 O O . GLN A 1 71 ? -12.343 -10.173 12.538 1.00 88.75 71 GLN A O 1
ATOM 564 N N . TYR A 1 72 ? -14.385 -9.284 12.838 1.00 92.31 72 TYR A N 1
ATOM 565 C CA . TYR A 1 72 ? -14.703 -9.218 11.404 1.00 92.31 72 TYR A CA 1
ATOM 566 C C . TYR A 1 72 ? -13.725 -8.335 10.628 1.00 92.31 72 TYR A C 1
ATOM 568 O O . TYR A 1 72 ? -13.217 -8.746 9.587 1.00 92.31 72 TYR A O 1
ATOM 576 N N . VAL A 1 73 ? -13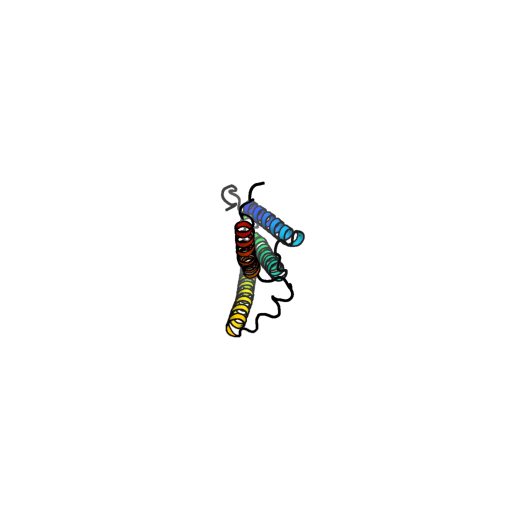.405 -7.153 11.159 1.00 90.25 73 VAL A N 1
ATOM 577 C CA . VAL A 1 73 ? -12.424 -6.243 10.546 1.00 90.25 73 VAL A CA 1
ATOM 578 C C . VAL A 1 73 ? -11.044 -6.906 10.460 1.00 90.25 73 VAL A C 1
ATOM 580 O O . VAL A 1 73 ? -10.351 -6.757 9.455 1.00 90.25 73 VAL A O 1
ATOM 583 N N . GLY A 1 74 ? -10.685 -7.719 11.455 1.00 89.12 74 GLY A N 1
ATOM 584 C CA . GLY A 1 74 ? -9.421 -8.457 11.473 1.00 89.12 74 GLY A CA 1
ATOM 585 C C . GLY A 1 74 ? -9.348 -9.514 10.381 1.00 89.12 74 GLY A C 1
ATOM 586 O O . GLY A 1 74 ? -8.325 -9.630 9.706 1.00 89.12 74 GLY A O 1
ATOM 587 N N . TYR A 1 75 ? -10.445 -10.236 10.146 1.00 92.62 75 TYR A N 1
ATOM 588 C CA . TYR A 1 75 ? -10.527 -11.193 9.043 1.00 92.62 75 TYR A CA 1
ATOM 589 C C . TYR A 1 75 ? -10.417 -10.515 7.680 1.00 92.62 75 TYR A C 1
ATOM 591 O O . TYR A 1 75 ? -9.693 -11.007 6.814 1.00 92.62 75 TYR A O 1
ATOM 599 N N . VAL A 1 76 ? -11.066 -9.362 7.500 1.00 92.38 76 VAL A N 1
ATOM 600 C CA . VAL A 1 76 ? -10.952 -8.583 6.259 1.00 92.38 76 VAL A CA 1
ATOM 601 C C . VAL A 1 76 ? -9.513 -8.106 6.055 1.00 92.38 76 VAL A C 1
ATOM 603 O O . VAL A 1 76 ? -8.961 -8.267 4.967 1.00 92.38 76 VAL A O 1
ATOM 606 N N . GLN A 1 77 ? -8.867 -7.581 7.098 1.00 91.81 77 GLN A N 1
ATOM 607 C CA . GLN A 1 77 ? -7.475 -7.141 7.015 1.00 91.81 77 GLN A CA 1
ATOM 608 C C . GLN A 1 77 ? -6.532 -8.298 6.660 1.00 91.81 77 GLN A C 1
ATOM 610 O O . GLN A 1 77 ? -5.654 -8.126 5.811 1.00 91.81 77 GLN A O 1
ATOM 615 N N . LEU A 1 78 ? -6.715 -9.471 7.273 1.00 92.38 78 LEU A N 1
ATOM 616 C CA . LEU A 1 78 ? -5.927 -10.665 6.968 1.00 92.38 78 LEU A CA 1
ATOM 617 C C . LEU A 1 78 ? -6.104 -11.087 5.504 1.00 92.38 78 LEU A C 1
ATOM 619 O O . LEU A 1 78 ? -5.115 -11.319 4.812 1.00 92.38 78 LEU A O 1
ATOM 623 N N . ALA A 1 79 ? -7.345 -11.114 5.013 1.00 92.44 79 ALA A N 1
ATOM 624 C CA . ALA A 1 79 ? -7.647 -11.465 3.629 1.00 92.44 79 ALA A CA 1
ATOM 625 C C . ALA A 1 79 ? -6.967 -10.515 2.628 1.00 92.44 79 ALA A C 1
ATOM 627 O O . ALA A 1 79 ? -6.361 -10.975 1.659 1.00 92.44 79 ALA A O 1
ATOM 628 N N . ILE A 1 80 ? -6.997 -9.203 2.893 1.00 90.81 80 ILE A N 1
ATOM 629 C CA . ILE A 1 80 ? -6.327 -8.195 2.056 1.00 90.81 80 ILE A CA 1
ATOM 630 C C . ILE A 1 80 ? -4.810 -8.428 2.023 1.00 90.81 80 ILE A C 1
ATOM 632 O O . ILE A 1 80 ? -4.207 -8.371 0.951 1.00 90.81 80 ILE A O 1
ATOM 636 N N . HIS A 1 81 ? -4.185 -8.730 3.165 1.00 89.81 81 HIS A N 1
ATOM 637 C CA . HIS A 1 81 ? -2.743 -9.001 3.215 1.00 89.81 81 HIS A CA 1
ATOM 638 C C . HIS A 1 81 ? -2.369 -10.279 2.464 1.00 89.81 81 HIS A C 1
ATOM 640 O O . HIS A 1 81 ? -1.401 -10.276 1.703 1.00 89.81 81 HIS A O 1
ATOM 646 N N . CYS A 1 82 ? -3.141 -11.356 2.635 1.00 92.19 82 C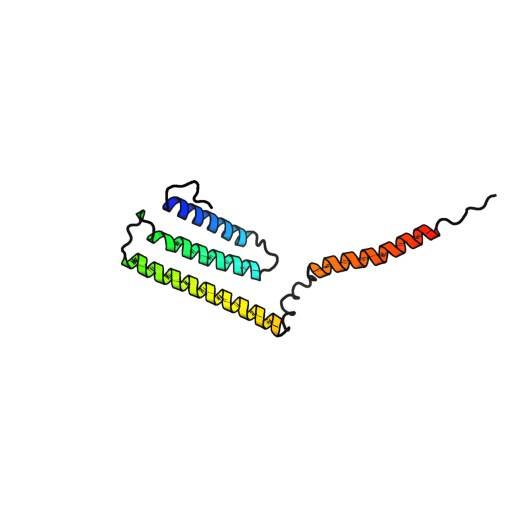YS A N 1
ATOM 647 C CA . CYS A 1 82 ? -2.929 -12.597 1.895 1.00 92.19 82 CYS A CA 1
ATOM 648 C C . CYS A 1 82 ? -3.044 -12.372 0.383 1.00 92.19 82 CYS A C 1
ATOM 650 O O . CYS A 1 82 ? -2.192 -12.844 -0.368 1.00 92.19 82 CYS A O 1
ATOM 652 N N . LEU A 1 83 ? -4.046 -11.608 -0.062 1.00 90.06 83 LEU A N 1
ATOM 653 C CA . LEU A 1 83 ? -4.221 -11.274 -1.474 1.00 90.06 83 LEU A CA 1
ATOM 654 C C . LEU A 1 83 ? -3.054 -10.436 -2.013 1.00 90.06 83 LEU A C 1
ATOM 656 O O . LEU A 1 83 ? -2.517 -10.747 -3.073 1.00 90.06 83 LEU A O 1
ATOM 660 N N . ALA A 1 84 ? -2.628 -9.405 -1.281 1.00 88.31 84 ALA A N 1
ATOM 661 C CA . ALA A 1 84 ? -1.494 -8.572 -1.676 1.00 88.31 84 ALA A CA 1
ATOM 662 C C . ALA A 1 84 ? -0.197 -9.393 -1.795 1.00 88.31 84 ALA A C 1
ATOM 664 O O . ALA A 1 84 ? 0.544 -9.241 -2.769 1.00 88.31 84 ALA A O 1
ATOM 665 N N . PHE A 1 85 ? 0.048 -10.304 -0.848 1.00 89.56 85 PHE A N 1
ATOM 666 C CA . PHE A 1 85 ? 1.192 -11.213 -0.896 1.00 89.56 85 PHE A CA 1
ATOM 667 C C . PHE A 1 85 ? 1.111 -12.172 -2.087 1.00 89.56 85 PHE A C 1
ATOM 669 O O . PHE A 1 85 ? 2.105 -12.379 -2.778 1.00 89.56 85 PHE A O 1
ATOM 676 N N . PHE A 1 86 ? -0.075 -12.716 -2.368 1.00 89.25 86 PHE A N 1
ATOM 677 C CA . PHE A 1 86 ? -0.292 -13.595 -3.513 1.00 89.25 86 PHE A CA 1
ATOM 678 C C . PHE A 1 86 ? -0.029 -12.881 -4.847 1.00 89.25 86 PHE A C 1
ATOM 680 O O . PHE A 1 86 ? 0.681 -13.410 -5.699 1.00 89.25 86 PHE A O 1
ATOM 687 N N . LEU A 1 87 ? -0.525 -11.652 -5.017 1.00 87.75 87 LEU A N 1
ATOM 688 C CA . LEU A 1 87 ? -0.261 -10.845 -6.214 1.00 87.75 87 LEU A CA 1
ATOM 689 C C . LEU A 1 87 ? 1.235 -10.554 -6.383 1.00 87.75 87 LEU A C 1
ATOM 691 O O . LEU A 1 87 ? 1.777 -10.702 -7.478 1.00 87.75 87 LEU A O 1
ATOM 695 N N . PHE A 1 88 ? 1.918 -10.194 -5.294 1.00 86.31 88 PHE A N 1
ATOM 696 C CA . PHE A 1 88 ? 3.364 -9.992 -5.311 1.00 86.31 88 PHE A CA 1
ATOM 697 C C . PHE A 1 88 ? 4.112 -11.278 -5.684 1.00 86.31 88 PHE A C 1
ATOM 699 O O . PHE A 1 88 ? 5.031 -11.249 -6.500 1.00 86.31 88 PHE A O 1
ATOM 706 N N . PHE A 1 89 ? 3.685 -12.420 -5.148 1.00 89.62 89 PHE A N 1
ATOM 707 C CA . PHE A 1 89 ? 4.260 -13.720 -5.473 1.00 89.62 89 PHE A CA 1
ATOM 708 C C . PHE A 1 89 ? 4.128 -14.047 -6.967 1.00 89.62 89 PHE A C 1
ATOM 710 O O . PHE A 1 89 ? 5.117 -14.422 -7.595 1.00 89.62 89 PHE A O 1
ATOM 717 N N . VAL A 1 90 ? 2.953 -13.828 -7.564 1.00 87.75 90 VAL A N 1
ATOM 718 C CA . VAL A 1 90 ? 2.733 -14.033 -9.007 1.00 87.75 90 VAL A CA 1
ATOM 719 C C . VAL A 1 90 ? 3.643 -13.133 -9.848 1.00 87.75 90 VAL A C 1
ATOM 721 O O . VAL A 1 90 ? 4.239 -13.607 -10.816 1.00 87.75 90 VAL A O 1
ATOM 724 N N . LEU A 1 91 ? 3.812 -11.860 -9.469 1.00 85.38 91 LEU A N 1
ATOM 725 C CA . LEU A 1 91 ? 4.732 -10.943 -10.156 1.00 85.38 91 LEU A CA 1
ATOM 726 C C . LEU A 1 91 ? 6.184 -11.442 -10.110 1.00 85.38 91 LEU A C 1
ATOM 728 O O . LEU A 1 91 ? 6.882 -11.386 -11.124 1.00 85.38 91 LEU A O 1
ATOM 732 N N . GLN A 1 92 ? 6.624 -11.977 -8.969 1.00 87.00 92 GLN A N 1
ATOM 733 C CA . GLN A 1 92 ? 7.975 -12.522 -8.823 1.00 87.00 92 GLN A CA 1
ATOM 734 C C . GLN A 1 92 ? 8.166 -13.821 -9.604 1.00 87.00 92 GLN A C 1
ATOM 736 O O . GLN A 1 92 ? 9.191 -13.980 -10.265 1.00 87.00 92 GLN A O 1
ATOM 741 N N . VAL A 1 93 ? 7.177 -14.717 -9.599 1.00 89.69 93 VAL A N 1
ATOM 742 C CA . VAL A 1 93 ? 7.207 -15.933 -10.424 1.00 89.69 93 VAL A CA 1
ATOM 743 C C . VAL A 1 93 ? 7.277 -15.568 -11.905 1.00 89.69 93 VAL A C 1
ATOM 745 O O . VAL A 1 93 ? 8.126 -16.110 -12.607 1.00 89.69 93 VAL A O 1
ATOM 748 N N . LYS A 1 94 ? 6.476 -14.599 -12.374 1.00 85.94 94 LYS A N 1
ATOM 749 C CA . LYS A 1 94 ? 6.571 -14.077 -13.748 1.00 85.94 94 LYS A CA 1
ATOM 750 C C . LYS A 1 94 ? 7.996 -13.617 -14.060 1.00 85.94 94 LYS A C 1
ATOM 752 O O . LYS A 1 94 ? 8.555 -14.014 -15.075 1.00 85.94 94 LYS A O 1
ATOM 757 N N . ASN A 1 95 ? 8.590 -12.812 -13.179 1.00 85.19 95 ASN A N 1
ATOM 758 C CA . ASN A 1 95 ? 9.943 -12.294 -13.371 1.00 85.19 95 ASN A CA 1
ATOM 759 C C . ASN A 1 95 ? 10.988 -13.423 -13.458 1.00 85.19 95 ASN A C 1
ATOM 761 O O . ASN A 1 95 ? 11.845 -13.413 -14.336 1.00 85.19 95 ASN A O 1
ATOM 765 N N . VAL A 1 96 ? 10.876 -14.443 -12.602 1.00 86.94 96 VAL A N 1
ATOM 766 C CA . VAL A 1 96 ? 11.749 -15.629 -12.636 1.00 86.94 96 VAL A CA 1
ATOM 767 C C . VAL A 1 96 ? 11.572 -16.421 -13.934 1.00 86.94 96 VAL A C 1
ATOM 769 O O . VAL A 1 96 ? 12.566 -16.787 -14.557 1.00 86.94 96 VAL A O 1
ATOM 772 N N . VAL A 1 97 ? 10.333 -16.656 -14.377 1.00 86.38 97 VAL A N 1
ATOM 773 C CA . VAL A 1 97 ? 10.034 -17.370 -15.633 1.00 86.38 97 VAL A CA 1
ATOM 774 C C . VAL A 1 97 ? 10.611 -16.629 -16.838 1.00 86.38 97 VAL A C 1
ATOM 776 O O . VAL A 1 97 ? 11.199 -17.260 -17.714 1.00 86.38 97 VAL A O 1
ATOM 779 N N . VAL A 1 98 ? 10.499 -15.300 -16.868 1.00 84.06 98 VAL A N 1
ATOM 780 C CA . VAL A 1 98 ? 11.072 -14.465 -17.932 1.00 84.06 98 VAL A CA 1
ATOM 781 C C . VAL A 1 98 ? 12.595 -14.598 -17.974 1.00 84.06 98 VAL A C 1
ATOM 783 O O . VAL A 1 98 ? 13.152 -14.844 -19.042 1.00 84.06 98 VAL A O 1
ATOM 786 N N . ILE A 1 99 ? 13.266 -14.514 -16.820 1.00 84.19 99 ILE A N 1
ATOM 787 C CA . ILE A 1 99 ? 14.728 -14.663 -16.731 1.00 84.19 99 ILE A CA 1
ATOM 788 C C . ILE A 1 99 ? 15.174 -16.067 -17.169 1.00 84.19 99 ILE A C 1
ATOM 790 O O . ILE A 1 99 ? 16.170 -16.196 -17.875 1.00 84.19 99 ILE A O 1
ATOM 794 N N . LEU A 1 100 ? 14.444 -17.115 -16.772 1.00 83.69 100 LEU A N 1
ATOM 795 C CA . LEU A 1 100 ? 14.775 -18.504 -17.110 1.00 83.69 100 LEU A CA 1
ATOM 796 C C . LEU A 1 100 ? 14.552 -18.834 -18.589 1.00 83.69 100 LEU A C 1
ATOM 798 O O . LEU A 1 100 ? 15.305 -19.618 -19.158 1.00 83.69 100 LEU A O 1
ATOM 802 N N . THR A 1 101 ? 13.512 -18.263 -19.198 1.00 83.12 101 THR A N 1
ATOM 803 C CA . THR A 1 101 ? 13.124 -18.574 -20.583 1.00 83.12 101 THR A CA 1
ATOM 804 C C . THR A 1 101 ? 13.829 -17.662 -21.592 1.00 83.12 101 THR A C 1
ATOM 806 O O . THR A 1 101 ? 13.910 -17.998 -22.768 1.00 83.12 101 THR A O 1
ATOM 809 N N . GLY A 1 102 ? 14.345 -16.506 -21.161 1.00 71.50 102 GLY A N 1
ATOM 810 C CA . GLY A 1 102 ? 15.065 -15.558 -22.019 1.00 71.50 102 GLY A CA 1
ATOM 811 C C . GLY A 1 102 ? 14.203 -14.834 -23.064 1.00 71.50 102 GLY A C 1
ATOM 812 O O . GLY A 1 102 ? 14.732 -14.046 -23.835 1.00 71.50 102 GLY A O 1
ATOM 813 N N . LEU A 1 103 ? 12.883 -15.052 -23.082 1.00 64.00 103 LEU A N 1
ATOM 814 C CA . LEU A 1 103 ? 11.922 -14.472 -24.040 1.00 64.00 103 LEU A CA 1
ATOM 815 C C . LEU A 1 103 ? 11.411 -13.073 -23.628 1.00 64.00 103 LEU A C 1
ATOM 817 O O . LEU A 1 103 ? 10.278 -12.708 -23.915 1.00 64.00 103 LEU A O 1
ATOM 821 N N . GLY A 1 104 ? 12.206 -12.311 -22.877 1.00 55.00 104 GLY A N 1
ATOM 822 C CA . GLY A 1 104 ? 11.756 -11.107 -22.168 1.00 55.00 104 GLY A CA 1
ATOM 823 C C . GLY A 1 104 ? 12.104 -9.765 -22.806 1.00 55.00 104 GLY A C 1
ATOM 824 O O . GLY A 1 104 ? 12.083 -8.770 -22.084 1.00 55.00 104 GLY A O 1
ATOM 825 N N . GLU A 1 105 ? 12.489 -9.717 -24.082 1.00 51.12 105 GLU A N 1
ATOM 826 C CA . GLU A 1 105 ? 13.023 -8.484 -24.690 1.00 51.12 105 GLU A CA 1
ATOM 827 C C . GLU A 1 105 ? 11.966 -7.643 -25.436 1.00 51.12 105 GLU A C 1
ATOM 829 O O . GLU A 1 105 ? 12.216 -6.468 -25.672 1.00 51.12 105 GLU A O 1
ATOM 834 N N . ASP A 1 106 ? 10.760 -8.151 -25.719 1.00 52.75 106 ASP A N 1
ATOM 835 C CA . ASP A 1 106 ? 9.842 -7.428 -26.621 1.00 52.75 106 ASP A CA 1
ATOM 836 C C . ASP A 1 106 ? 9.055 -6.279 -25.946 1.00 52.75 106 ASP A C 1
ATOM 838 O O . ASP A 1 106 ? 8.768 -5.271 -26.585 1.00 52.75 106 ASP A O 1
ATOM 842 N N . GLU A 1 107 ? 8.743 -6.360 -24.643 1.00 49.81 107 GLU A N 1
ATOM 843 C CA . GLU A 1 107 ? 7.930 -5.330 -23.950 1.00 49.81 107 GLU A CA 1
ATOM 844 C C . GLU A 1 107 ? 8.779 -4.212 -23.302 1.00 49.81 107 GLU A C 1
ATOM 846 O O . GLU A 1 107 ? 8.289 -3.114 -23.044 1.00 49.81 107 GLU A O 1
ATOM 851 N N . LEU A 1 108 ? 10.080 -4.447 -23.074 1.00 48.41 108 LEU A N 1
ATOM 852 C CA . LEU A 1 108 ? 11.012 -3.424 -22.565 1.00 48.41 108 LEU A CA 1
ATOM 853 C C . LEU A 1 108 ? 11.728 -2.646 -23.685 1.00 48.41 108 LEU A C 1
ATOM 855 O O . LEU A 1 108 ? 12.353 -1.621 -23.398 1.00 48.41 108 LEU A O 1
ATOM 859 N N . ASP A 1 109 ? 11.617 -3.096 -24.940 1.00 47.03 109 ASP A N 1
ATOM 860 C CA . ASP A 1 109 ? 12.180 -2.434 -26.126 1.00 47.03 109 ASP A CA 1
ATOM 861 C C . ASP A 1 109 ? 11.172 -1.517 -26.855 1.00 47.03 109 ASP A C 1
ATOM 863 O O . ASP A 1 109 ? 11.558 -0.718 -27.707 1.00 47.03 109 ASP A O 1
ATOM 867 N N . GLU A 1 110 ? 9.889 -1.495 -26.460 1.00 47.69 110 GLU A N 1
ATOM 868 C CA . GLU A 1 110 ? 8.882 -0.591 -27.060 1.00 47.69 110 GLU A CA 1
ATOM 869 C C . GLU A 1 110 ? 9.194 0.906 -26.804 1.00 47.69 110 GLU A C 1
ATOM 871 O O . GLU A 1 110 ? 8.686 1.801 -27.479 1.00 47.69 110 GLU A O 1
ATOM 876 N N . SER A 1 111 ? 10.093 1.215 -25.859 1.00 50.72 111 SER A N 1
ATOM 877 C CA . SER A 1 111 ? 10.553 2.588 -25.607 1.00 50.72 111 SER A CA 1
ATOM 878 C C . SER A 1 111 ? 11.553 3.102 -26.655 1.00 50.72 111 SER A C 1
ATOM 880 O O . SER A 1 111 ? 11.801 4.310 -26.708 1.00 50.72 111 SER A O 1
ATOM 882 N N . GLY A 1 112 ? 12.184 2.228 -27.453 1.00 53.50 112 GLY A N 1
ATOM 883 C CA . GLY A 1 112 ? 13.245 2.610 -28.399 1.00 53.50 112 GLY A CA 1
ATOM 884 C C . GLY A 1 112 ? 14.439 3.335 -27.749 1.00 53.50 112 GLY A C 1
ATOM 885 O O . GLY A 1 112 ? 15.266 3.946 -28.432 1.00 53.50 112 GLY A O 1
ATOM 886 N N . ARG A 1 113 ? 14.527 3.324 -26.412 1.00 57.16 113 ARG A N 1
ATOM 887 C CA . ARG A 1 113 ? 15.574 3.985 -25.634 1.00 57.16 113 ARG A CA 1
ATOM 888 C C . ARG A 1 113 ? 16.535 2.914 -25.143 1.00 57.16 113 ARG A C 1
ATOM 890 O O . ARG A 1 113 ? 16.151 2.119 -24.288 1.00 57.16 113 ARG A O 1
ATOM 897 N N . PRO A 1 114 ? 17.787 2.892 -25.634 1.00 53.03 114 PRO A N 1
ATOM 898 C CA . PRO A 1 114 ? 18.744 1.891 -25.200 1.00 53.03 114 PRO A CA 1
ATOM 899 C C . PRO A 1 114 ? 18.920 1.968 -23.672 1.00 53.03 114 PRO A C 1
ATOM 901 O O . PRO A 1 114 ? 18.987 3.079 -23.130 1.00 53.03 114 PRO A O 1
ATOM 904 N N . PRO A 1 115 ? 19.027 0.819 -22.974 1.00 59.22 115 PRO A N 1
ATOM 905 C CA . PRO A 1 115 ? 19.222 0.750 -21.530 1.00 59.22 115 PRO A CA 1
ATOM 906 C C . PRO A 1 115 ? 20.276 1.752 -21.050 1.00 59.22 115 PRO A C 1
ATOM 908 O O . PRO A 1 115 ? 21.318 1.897 -21.690 1.00 59.22 115 PRO A O 1
ATOM 911 N N . ALA A 1 116 ? 20.073 2.409 -19.902 1.00 58.06 116 ALA A N 1
ATOM 912 C CA . ALA A 1 116 ? 20.998 3.436 -19.391 1.00 58.06 116 ALA A CA 1
ATOM 913 C C . ALA A 1 116 ? 22.474 2.968 -19.351 1.00 58.06 116 ALA A C 1
ATOM 915 O O . ALA A 1 116 ? 23.392 3.745 -19.622 1.00 58.06 116 ALA A O 1
ATOM 916 N N . ARG A 1 117 ? 22.704 1.664 -19.124 1.00 59.44 117 ARG A N 1
ATOM 917 C CA . ARG A 1 117 ? 24.026 1.016 -19.220 1.00 59.44 117 ARG A CA 1
ATOM 918 C C . ARG A 1 117 ? 24.664 1.101 -20.620 1.00 59.44 117 ARG A C 1
ATOM 920 O O . ARG A 1 117 ? 25.867 1.329 -20.728 1.00 59.44 117 ARG A O 1
ATOM 927 N N . MET A 1 118 ? 23.877 0.987 -21.692 1.00 61.25 118 MET A N 1
ATOM 928 C CA . MET A 1 118 ? 24.331 1.112 -23.085 1.00 61.25 118 MET A CA 1
ATOM 929 C C . MET A 1 118 ? 24.614 2.564 -23.482 1.00 61.25 118 MET A C 1
ATOM 931 O O . MET A 1 118 ? 25.508 2.803 -24.294 1.00 61.25 118 MET A O 1
ATOM 935 N N . VAL A 1 119 ? 23.916 3.543 -22.897 1.00 65.62 119 VAL A N 1
ATOM 936 C CA . VAL A 1 119 ? 24.167 4.974 -23.164 1.00 65.62 119 VAL A CA 1
ATOM 937 C C . VAL A 1 119 ? 25.544 5.395 -22.635 1.00 65.62 119 VAL A C 1
ATOM 939 O O . VAL A 1 119 ? 26.297 6.085 -23.326 1.00 65.62 119 VAL A O 1
ATOM 942 N N . ILE A 1 120 ? 25.918 4.916 -21.444 1.00 68.31 120 ILE A N 1
ATOM 943 C CA . ILE A 1 120 ? 27.239 5.170 -20.844 1.00 68.31 120 ILE A CA 1
ATOM 944 C C . ILE A 1 120 ? 28.346 4.499 -21.667 1.00 68.31 120 ILE A C 1
ATOM 946 O O . ILE A 1 120 ? 29.379 5.119 -21.933 1.00 68.31 120 ILE A O 1
ATOM 950 N N . TRP A 1 121 ? 28.122 3.258 -22.111 1.00 62.97 121 TRP A N 1
ATOM 951 C CA . TRP A 1 121 ? 29.077 2.525 -22.945 1.00 62.97 121 TRP A CA 1
ATOM 952 C C . TRP A 1 121 ? 29.287 3.200 -24.308 1.00 62.97 121 TRP A C 1
ATOM 954 O O . TRP A 1 121 ? 30.429 3.406 -24.721 1.00 62.97 121 TRP A O 1
ATOM 964 N N . ARG A 1 122 ? 28.204 3.656 -24.959 1.00 66.31 122 ARG A N 1
ATOM 965 C CA . ARG A 1 122 ? 28.270 4.399 -26.228 1.00 66.31 122 ARG A CA 1
ATOM 966 C C . ARG A 1 122 ? 29.076 5.690 -26.077 1.00 66.31 122 ARG A C 1
ATOM 968 O O . ARG A 1 122 ? 29.974 5.940 -26.874 1.00 66.31 122 ARG A O 1
ATOM 975 N N . LYS A 1 123 ? 28.827 6.484 -25.029 1.00 64.88 123 LYS A N 1
ATOM 976 C CA . LYS A 1 123 ? 29.581 7.727 -24.787 1.00 64.88 123 LYS A CA 1
ATOM 977 C C . LYS A 1 123 ? 31.077 7.463 -24.560 1.00 64.88 123 LYS A C 1
ATOM 979 O O . LYS A 1 123 ? 31.911 8.228 -25.038 1.00 64.88 123 LYS A O 1
ATOM 984 N N . ARG A 1 124 ? 31.420 6.365 -23.875 1.00 66.19 124 ARG A N 1
ATOM 985 C CA . ARG A 1 124 ? 32.814 5.975 -23.605 1.00 66.19 124 ARG A CA 1
ATOM 986 C C . ARG A 1 124 ? 33.543 5.497 -24.869 1.00 66.19 124 ARG A C 1
ATOM 988 O O . ARG A 1 124 ? 34.694 5.873 -25.067 1.00 66.19 124 ARG A O 1
ATOM 995 N N . MET A 1 125 ? 32.870 4.746 -25.745 1.00 60.41 125 MET A N 1
ATOM 996 C CA . MET A 1 125 ? 33.452 4.266 -27.007 1.00 60.41 125 MET A CA 1
ATOM 997 C C . MET A 1 125 ? 33.710 5.395 -28.016 1.00 60.41 125 MET A C 1
ATOM 999 O O . MET A 1 125 ? 34.773 5.435 -28.629 1.00 60.41 125 MET A O 1
ATOM 1003 N N . TYR A 1 126 ? 32.794 6.361 -28.146 1.00 57.47 126 TYR A N 1
ATOM 1004 C CA . TYR A 1 126 ? 32.971 7.484 -29.080 1.00 57.47 126 TYR A CA 1
ATOM 1005 C C . TYR A 1 126 ? 34.082 8.448 -28.638 1.00 57.47 126 TYR A C 1
ATOM 1007 O O . TYR A 1 126 ? 34.837 8.937 -29.475 1.00 57.47 126 TYR A O 1
ATOM 1015 N N . GLY A 1 127 ? 34.247 8.678 -27.330 1.00 57.66 127 GLY A N 1
ATOM 1016 C CA . GLY A 1 127 ? 35.351 9.498 -26.817 1.00 57.66 127 GLY A CA 1
ATOM 1017 C C . GLY A 1 127 ? 36.736 8.920 -27.138 1.00 57.66 127 GLY A C 1
ATOM 1018 O O . GLY A 1 127 ? 37.661 9.671 -27.434 1.00 57.66 127 GLY A O 1
ATOM 1019 N N . HIS A 1 128 ? 36.872 7.590 -27.144 1.00 59.00 128 HIS A N 1
ATOM 1020 C CA . HIS A 1 128 ? 38.138 6.920 -27.448 1.00 59.00 128 HIS A CA 1
ATOM 1021 C C . HIS A 1 128 ? 38.496 6.982 -28.943 1.00 59.00 128 HIS A C 1
ATOM 1023 O O . HIS A 1 128 ? 39.655 7.194 -29.290 1.00 59.00 128 HIS A O 1
ATOM 1029 N N . VAL A 1 129 ? 37.501 6.856 -29.831 1.00 58.44 129 VAL A N 1
ATOM 1030 C CA . VAL A 1 129 ? 37.708 6.882 -31.292 1.00 58.44 129 VAL A CA 1
ATOM 1031 C C . VAL A 1 129 ? 38.097 8.280 -31.789 1.00 58.44 129 VAL A C 1
ATOM 1033 O O . VAL A 1 129 ? 39.036 8.407 -32.568 1.00 58.44 129 VAL A O 1
ATOM 1036 N N . TYR A 1 130 ? 37.450 9.343 -31.300 1.00 54.56 130 TYR A N 1
ATOM 1037 C CA . TYR A 1 130 ? 37.768 10.716 -31.725 1.00 54.56 130 TYR A CA 1
ATOM 1038 C C . TYR A 1 130 ? 38.956 11.340 -30.975 1.00 54.56 130 TYR A C 1
ATOM 1040 O O . TYR A 1 130 ? 39.662 12.177 -31.539 1.00 54.56 130 TYR A O 1
ATOM 1048 N N . GLY A 1 131 ? 39.214 10.925 -29.729 1.00 55.97 131 GLY A N 1
ATOM 1049 C CA . GLY A 1 131 ? 40.355 11.413 -28.947 1.00 55.97 131 GLY A CA 1
ATOM 1050 C C . GLY A 1 131 ? 41.708 11.008 -29.539 1.00 55.97 131 GLY A C 1
ATOM 1051 O O . GLY A 1 131 ? 42.654 11.791 -29.492 1.00 55.97 131 GLY A O 1
ATOM 1052 N N . HIS A 1 132 ? 41.792 9.824 -30.158 1.00 53.22 132 HIS A N 1
ATOM 1053 C CA . HIS A 1 132 ? 43.023 9.363 -30.803 1.00 53.22 132 HIS A CA 1
ATOM 1054 C C . HIS A 1 132 ? 43.303 10.124 -32.112 1.00 53.22 132 HIS A C 1
ATOM 1056 O O . HIS A 1 132 ? 44.425 10.569 -32.334 1.00 53.22 132 HIS A O 1
ATOM 1062 N N . SER A 1 133 ? 42.277 10.374 -32.938 1.00 53.50 133 SER A N 1
ATOM 1063 C CA . SER A 1 133 ? 42.433 11.113 -34.202 1.00 53.50 133 SER A CA 1
ATOM 1064 C C . SER A 1 133 ? 42.786 12.593 -34.014 1.00 53.50 133 SER A C 1
ATOM 1066 O O . SER A 1 133 ? 43.544 13.140 -34.815 1.00 53.50 133 SER A O 1
ATOM 1068 N N . ALA A 1 134 ? 42.287 13.244 -32.958 1.00 54.78 134 ALA A N 1
ATOM 1069 C CA . ALA A 1 134 ? 42.627 14.638 -32.663 1.00 54.78 134 ALA A CA 1
ATOM 1070 C C . ALA A 1 134 ? 44.090 14.800 -32.204 1.00 54.78 134 ALA A C 1
ATOM 1072 O O . ALA A 1 134 ? 44.767 15.738 -32.624 1.00 54.78 134 ALA A O 1
ATOM 1073 N N . ALA A 1 135 ? 44.604 13.859 -31.404 1.00 56.41 135 ALA A N 1
ATOM 1074 C CA . ALA A 1 135 ? 46.000 13.865 -30.965 1.00 56.41 135 ALA A CA 1
ATOM 1075 C C . ALA A 1 135 ? 46.978 13.606 -32.128 1.00 56.41 135 ALA A C 1
ATOM 1077 O O . ALA A 1 135 ? 48.025 14.248 -32.210 1.00 56.41 135 ALA A O 1
ATOM 1078 N N . THR A 1 136 ? 46.619 12.724 -33.069 1.00 55.34 136 THR A N 1
ATOM 1079 C CA . THR A 1 136 ? 47.431 12.461 -34.268 1.00 55.34 136 THR A CA 1
ATOM 1080 C C . THR A 1 136 ? 47.495 13.673 -35.205 1.00 55.34 136 THR A C 1
ATOM 1082 O O . THR A 1 136 ? 48.573 13.980 -35.707 1.00 55.34 136 THR A O 1
ATOM 1085 N N . LEU A 1 137 ? 46.395 14.415 -35.392 1.00 53.62 137 LEU A N 1
ATOM 1086 C CA . LEU A 1 137 ? 46.383 15.612 -36.250 1.00 53.62 137 LEU A CA 1
ATOM 1087 C C . LEU A 1 137 ? 47.197 16.784 -35.673 1.00 53.62 137 L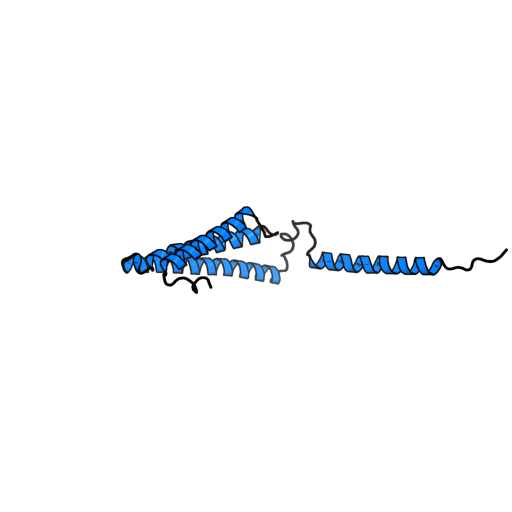EU A C 1
ATOM 1089 O O . LEU A 1 137 ? 47.832 17.515 -36.434 1.00 53.62 137 LEU A O 1
ATOM 1093 N N . MET A 1 138 ? 47.238 16.943 -34.345 1.00 52.81 138 MET A N 1
ATOM 1094 C CA . MET A 1 138 ? 48.037 17.997 -33.697 1.00 52.81 138 MET A CA 1
ATOM 1095 C C . MET A 1 138 ? 49.544 17.701 -33.702 1.00 52.81 138 MET A C 1
ATOM 1097 O O . MET A 1 138 ? 50.344 18.632 -33.700 1.00 52.81 138 MET A O 1
ATOM 1101 N N . SER A 1 139 ? 49.954 16.429 -33.766 1.00 54.72 139 SER A N 1
ATOM 1102 C CA . SER A 1 139 ? 51.373 16.061 -33.906 1.00 54.72 139 SER A CA 1
ATOM 1103 C C . SER A 1 139 ? 51.913 16.276 -35.325 1.00 54.72 139 SER A C 1
ATOM 1105 O O . SER A 1 139 ? 53.126 16.361 -35.503 1.00 54.72 139 SER A O 1
ATOM 1107 N N . THR A 1 140 ? 51.045 16.344 -36.340 1.00 54.84 140 THR A N 1
ATOM 1108 C CA . THR A 1 140 ? 51.456 16.492 -37.749 1.00 54.84 140 THR A CA 1
ATOM 1109 C C . THR A 1 140 ? 51.578 17.943 -38.220 1.00 54.84 140 THR A C 1
ATOM 1111 O O . THR A 1 140 ? 52.099 18.177 -39.307 1.00 54.84 140 THR A O 1
ATOM 1114 N N . SER A 1 141 ? 51.140 18.930 -37.428 1.00 50.75 141 SER A N 1
ATOM 1115 C CA . SER A 1 141 ? 51.169 20.351 -37.816 1.00 50.75 141 SER A CA 1
ATOM 1116 C C . SER A 1 141 ? 52.413 21.123 -37.357 1.00 50.75 141 SER A C 1
ATOM 1118 O O . SER A 1 141 ? 52.497 22.325 -37.591 1.00 50.75 141 SER A O 1
ATOM 1120 N N . SER A 1 142 ? 53.390 20.472 -36.722 1.00 52.78 142 SER A N 1
ATOM 1121 C CA . SER A 1 142 ? 54.672 21.080 -36.340 1.00 52.78 142 SER A CA 1
ATOM 1122 C C . SER A 1 142 ? 55.816 20.564 -37.224 1.00 52.78 142 SER A C 1
ATOM 1124 O O . SER A 1 142 ? 56.703 19.854 -36.757 1.00 52.78 142 SER A O 1
ATOM 1126 N N . GLY A 1 143 ? 55.769 20.887 -38.521 1.00 55.78 143 GLY A N 1
ATOM 1127 C CA . GLY A 1 143 ? 56.902 20.761 -39.450 1.00 55.78 143 GLY A CA 1
ATOM 1128 C C . GLY A 1 143 ? 57.659 22.097 -39.575 1.00 55.78 143 GLY A C 1
ATOM 1129 O O . GLY A 1 143 ? 57.031 23.149 -39.438 1.00 55.78 143 GLY A O 1
ATOM 1130 N N . PRO A 1 144 ? 58.988 22.098 -39.789 1.00 50.78 144 PRO A N 1
ATOM 1131 C CA . PRO A 1 144 ? 59.836 23.276 -39.599 1.00 50.78 144 PRO A CA 1
ATOM 1132 C C . PRO A 1 144 ? 59.630 24.317 -40.711 1.00 50.78 144 PRO A C 1
ATOM 1134 O O . PRO A 1 144 ? 59.786 24.006 -41.889 1.00 50.78 144 PRO A O 1
ATOM 1137 N N . GLN A 1 145 ? 59.315 25.565 -40.344 1.00 48.03 145 GLN A N 1
ATOM 1138 C CA . GLN A 1 145 ? 59.350 26.694 -41.282 1.00 48.03 145 GLN A CA 1
ATOM 1139 C C . GLN A 1 145 ? 60.810 27.042 -41.593 1.00 48.03 145 GLN A C 1
ATOM 1141 O O . GLN A 1 145 ? 61.551 27.483 -40.715 1.00 48.03 145 GLN A O 1
ATOM 1146 N N . SER A 1 146 ? 61.222 26.800 -42.840 1.00 46.94 146 SER A N 1
ATOM 1147 C CA . SER A 1 146 ? 62.533 27.160 -43.370 1.00 46.94 146 SER A CA 1
ATOM 1148 C C . SER A 1 146 ? 62.582 28.624 -43.799 1.00 46.94 146 SER A C 1
ATOM 1150 O O . SER A 1 146 ? 61.689 29.121 -44.481 1.00 46.94 146 SER A O 1
ATOM 1152 N N . SER A 1 147 ? 63.688 29.241 -43.415 1.00 46.25 147 SER A N 1
ATOM 1153 C CA . SER A 1 147 ? 64.203 30.574 -43.698 1.00 46.25 147 SER A CA 1
ATOM 1154 C C . SER A 1 147 ? 64.123 31.013 -45.164 1.00 46.25 147 SER A C 1
ATOM 1156 O O . SER A 1 147 ? 64.416 30.231 -46.070 1.00 46.25 147 SER A O 1
ATOM 1158 N N . SER A 1 148 ? 63.874 32.305 -45.379 1.00 44.72 148 SER A N 1
ATOM 1159 C CA . SER A 1 148 ? 64.468 33.123 -46.449 1.00 44.72 148 SER A CA 1
ATOM 1160 C C . SER A 1 148 ? 64.479 34.581 -46.013 1.00 44.72 148 SER A C 1
ATOM 1162 O O . SER A 1 148 ? 63.456 35.012 -45.438 1.00 44.72 148 SER A O 1
#